Protein AF-A0A955ABF9-F1 (afdb_monomer_lite)

Secondary structure (DSSP, 8-state):
-HHHHHTTPPP-------S---TT----GGGSSHHHHHHHHHHHHHHHHHHHHHTT----SS-S------

Radius of gyration: 15.93 Å; chains: 1; bounding box: 35×29×39 Å

pLDDT: mean 88.08, std 15.11, range [41.38, 98.62]

Foldseek 3Di:
DQVCQLVVHDDDDDDDPDPDPDPPDAPDDPCNDPVSVVVVVVVVNVVSNVVCVVVVTDHDPDPPPPDDDD

Sequence (70 aa):
WVQAAMRGLRVIEIPVPLIYLDLARSFGGALDEAEKRLQYYNDVIDRSVMAMKSRGFKLPEQSACRGLPQ

Structure (mmCIF, N/CA/C/O backbone):
data_AF-A0A955ABF9-F1
#
_entry.id   AF-A0A955ABF9-F1
#
loop_
_atom_site.group_PDB
_atom_site.id
_atom_site.type_symbol
_atom_site.label_atom_id
_atom_site.label_alt_id
_atom_site.label_comp_id
_atom_site.label_asym_id
_atom_site.label_entity_id
_atom_site.label_seq_id
_atom_site.pdbx_PDB_ins_code
_atom_site.Cartn_x
_atom_site.Cartn_y
_atom_site.Cartn_z
_atom_site.occupancy
_atom_site.B_iso_or_equiv
_atom_site.auth_seq_id
_atom_site.auth_comp_id
_atom_site.auth_asym_id
_atom_site.auth_atom_id
_atom_site.pdbx_PDB_model_num
ATOM 1 N N . TRP A 1 1 ? -4.364 -2.613 2.766 1.00 91.62 1 TRP A N 1
ATOM 2 C CA . TRP A 1 1 ? -3.759 -1.978 3.955 1.00 91.62 1 TRP A CA 1
ATOM 3 C C . TRP A 1 1 ? -4.572 -0.811 4.494 1.00 91.62 1 TRP A C 1
ATOM 5 O O . TRP A 1 1 ? -5.149 -0.983 5.557 1.00 91.62 1 TRP A O 1
ATOM 15 N N . VAL A 1 2 ? -4.726 0.308 3.770 1.00 95.50 2 VAL A N 1
ATOM 16 C CA . VAL A 1 2 ? -5.511 1.481 4.233 1.00 95.50 2 VAL A CA 1
ATOM 17 C C . VAL A 1 2 ? -6.903 1.100 4.753 1.00 95.50 2 VAL A C 1
ATOM 19 O O . VAL A 1 2 ? -7.259 1.432 5.878 1.00 95.50 2 VAL A O 1
ATOM 22 N N . GLN A 1 3 ? -7.666 0.329 3.973 1.00 95.94 3 GLN A N 1
ATOM 23 C CA . GLN A 1 3 ? -9.011 -0.101 4.369 1.00 95.94 3 GLN A CA 1
ATOM 24 C C . GLN A 1 3 ? -9.019 -0.956 5.645 1.00 95.94 3 GLN A C 1
ATOM 26 O O . GLN A 1 3 ? -9.912 -0.807 6.472 1.00 95.94 3 GLN A O 1
ATOM 31 N N . ALA A 1 4 ? -8.032 -1.844 5.807 1.00 94.88 4 ALA A N 1
ATOM 32 C CA . ALA A 1 4 ? -7.900 -2.687 6.993 1.00 94.88 4 ALA A CA 1
ATOM 33 C C . ALA A 1 4 ? -7.568 -1.838 8.228 1.00 94.88 4 ALA A C 1
ATOM 35 O O . ALA A 1 4 ? -8.252 -1.948 9.243 1.00 94.88 4 ALA A O 1
ATOM 36 N N . ALA A 1 5 ? -6.601 -0.924 8.101 1.00 93.44 5 ALA A N 1
ATOM 37 C CA . ALA A 1 5 ? -6.194 -0.015 9.167 1.00 93.44 5 ALA A CA 1
ATOM 38 C C . ALA A 1 5 ? -7.347 0.893 9.629 1.00 93.44 5 ALA A C 1
ATOM 40 O O . ALA A 1 5 ? -7.647 0.957 10.817 1.00 93.44 5 ALA A O 1
ATOM 41 N N . MET A 1 6 ? -8.058 1.533 8.695 1.00 95.06 6 MET A N 1
ATOM 42 C CA . MET A 1 6 ? -9.188 2.427 9.004 1.00 95.06 6 MET A CA 1
ATOM 43 C C . MET A 1 6 ? -10.439 1.689 9.515 1.00 95.06 6 MET A C 1
ATOM 45 O O . MET A 1 6 ? -11.370 2.322 10.006 1.00 95.06 6 MET A O 1
ATOM 49 N N . ARG A 1 7 ? -10.475 0.354 9.412 1.00 94.62 7 ARG A N 1
ATOM 50 C CA . ARG A 1 7 ? -11.511 -0.513 9.999 1.00 94.62 7 ARG A CA 1
ATOM 51 C C . ARG A 1 7 ? -11.059 -1.196 11.294 1.00 94.62 7 ARG A C 1
ATOM 53 O O . ARG A 1 7 ? -11.794 -2.033 11.806 1.00 94.62 7 ARG A O 1
ATOM 60 N N . GLY A 1 8 ? -9.863 -0.885 11.799 1.00 91.25 8 GLY A N 1
ATOM 61 C CA . GLY A 1 8 ? -9.312 -1.508 13.005 1.00 91.25 8 GLY A CA 1
ATOM 62 C C . GLY A 1 8 ? -9.027 -3.006 12.858 1.00 91.25 8 GLY A C 1
ATOM 63 O O . GLY A 1 8 ? -8.994 -3.725 13.855 1.00 91.25 8 GLY A O 1
ATOM 64 N N . LEU A 1 9 ? -8.847 -3.502 11.630 1.00 92.38 9 LE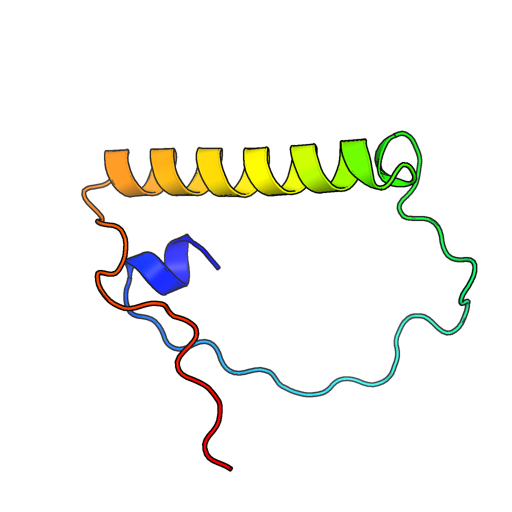U A N 1
ATOM 65 C CA . LEU A 1 9 ? -8.506 -4.901 11.387 1.00 92.38 9 LEU A CA 1
ATOM 66 C C . LEU A 1 9 ? -7.022 -5.143 11.675 1.00 92.38 9 LEU A C 1
ATOM 68 O O . LEU A 1 9 ? -6.164 -4.325 11.342 1.00 92.38 9 LEU A O 1
ATOM 72 N N . ARG A 1 10 ? -6.721 -6.311 12.244 1.00 88.81 10 ARG A N 1
ATOM 73 C CA . ARG A 1 10 ? -5.349 -6.782 12.442 1.00 88.81 10 ARG A CA 1
ATOM 74 C C . ARG A 1 10 ? -4.854 -7.444 11.163 1.00 88.81 10 ARG A C 1
ATOM 76 O O . ARG A 1 10 ? -5.531 -8.326 10.640 1.00 88.81 10 ARG A O 1
ATOM 83 N N . VAL A 1 11 ? -3.678 -7.046 10.690 1.00 88.81 11 VAL A N 1
ATOM 84 C CA . VAL A 1 11 ? -2.996 -7.752 9.603 1.00 88.81 11 VAL A CA 1
ATOM 85 C C . VAL A 1 11 ? -1.943 -8.669 10.207 1.00 88.81 11 VAL A C 1
ATOM 87 O O . VAL A 1 11 ? -1.211 -8.261 11.105 1.00 88.81 11 VAL A O 1
ATOM 90 N N . ILE A 1 12 ? -1.927 -9.916 9.749 1.00 92.56 12 ILE A N 1
ATOM 91 C CA . ILE A 1 12 ? -0.946 -10.932 10.122 1.00 92.56 12 ILE A CA 1
ATOM 92 C C . ILE A 1 12 ? -0.221 -11.364 8.851 1.00 92.56 12 ILE A C 1
ATOM 94 O O . ILE A 1 12 ? -0.851 -11.507 7.802 1.00 92.56 12 ILE A O 1
ATOM 98 N N . GLU A 1 13 ? 1.090 -11.542 8.937 1.00 91.56 13 GLU A N 1
ATOM 99 C CA . GLU A 1 13 ? 1.912 -11.984 7.813 1.00 91.56 13 GLU A CA 1
ATOM 100 C C . GLU A 1 13 ? 2.249 -13.463 7.987 1.00 91.56 13 GLU A C 1
ATOM 102 O O . GLU A 1 13 ? 2.593 -13.908 9.081 1.00 91.56 13 GLU A O 1
ATOM 107 N N . ILE A 1 14 ? 2.116 -14.230 6.906 1.00 93.81 14 ILE A N 1
ATOM 108 C CA . ILE A 1 14 ? 2.470 -15.648 6.863 1.00 93.81 14 ILE A CA 1
ATOM 109 C C . ILE A 1 14 ? 3.656 -15.772 5.905 1.00 93.81 14 ILE A C 1
ATOM 111 O O . ILE A 1 14 ? 3.541 -15.316 4.763 1.00 93.81 14 ILE A O 1
ATOM 115 N N . PRO A 1 15 ? 4.788 -16.357 6.331 1.00 93.69 15 PRO A N 1
ATOM 116 C CA . PRO A 1 15 ? 5.940 -16.512 5.458 1.00 93.69 15 PRO A CA 1
ATOM 117 C C . PRO A 1 15 ? 5.604 -17.441 4.286 1.00 93.69 15 PRO A C 1
ATOM 119 O O . PRO A 1 15 ? 4.984 -18.490 4.464 1.00 93.69 15 PRO A O 1
ATOM 122 N N . VAL A 1 16 ? 6.047 -17.062 3.088 1.00 92.62 16 VAL A N 1
ATOM 123 C CA . VAL A 1 16 ? 5.950 -17.874 1.868 1.00 92.62 16 VAL A CA 1
ATOM 124 C C . VAL A 1 16 ? 7.352 -18.143 1.315 1.00 92.62 16 VAL A C 1
ATOM 126 O O . VAL A 1 16 ? 8.249 -17.324 1.538 1.00 92.62 16 VAL A O 1
ATOM 129 N N . PRO A 1 17 ? 7.575 -19.258 0.593 1.00 94.94 17 PRO A N 1
ATOM 130 C CA . PRO A 1 17 ? 8.828 -19.475 -0.122 1.00 94.94 17 PRO A CA 1
ATOM 131 C C . PRO A 1 17 ? 9.156 -18.300 -1.049 1.00 94.94 17 PRO A C 1
ATOM 133 O O . PRO A 1 17 ? 8.254 -17.655 -1.586 1.00 94.94 17 PRO A O 1
ATOM 136 N N . LEU A 1 18 ? 10.447 -18.034 -1.256 1.00 90.94 18 LEU A N 1
ATOM 137 C CA . LEU A 1 18 ? 10.897 -16.977 -2.158 1.00 90.94 18 LEU A CA 1
ATOM 138 C C . LEU A 1 18 ? 10.391 -17.251 -3.584 1.00 90.94 18 LEU A C 1
ATOM 140 O O . LEU A 1 18 ? 10.863 -18.164 -4.254 1.00 90.94 18 LEU A O 1
ATOM 144 N N . ILE A 1 19 ? 9.431 -16.447 -4.044 1.00 89.31 19 ILE A N 1
ATOM 145 C CA . ILE A 1 19 ? 8.818 -16.596 -5.375 1.00 89.31 19 ILE A CA 1
ATOM 146 C C . ILE A 1 19 ? 9.610 -15.905 -6.496 1.00 89.31 19 ILE A C 1
ATOM 148 O O . ILE A 1 19 ? 9.352 -16.151 -7.671 1.00 89.31 19 ILE A O 1
ATOM 152 N N . TYR A 1 20 ? 10.576 -15.048 -6.150 1.00 89.44 20 TYR A N 1
ATOM 153 C CA . TYR A 1 20 ? 11.450 -14.363 -7.103 1.00 89.44 20 TYR A CA 1
ATOM 154 C C . TYR A 1 20 ? 12.899 -14.781 -6.863 1.00 89.44 20 TYR A C 1
ATOM 156 O O . TYR A 1 20 ? 13.543 -14.295 -5.940 1.00 89.44 20 TYR A O 1
ATOM 164 N N . LEU A 1 21 ? 13.386 -15.713 -7.684 1.00 88.69 21 LEU A N 1
ATOM 165 C CA . LEU A 1 21 ? 14.767 -16.208 -7.620 1.00 88.69 21 LEU A CA 1
ATOM 166 C C . LEU A 1 21 ? 15.745 -15.310 -8.390 1.00 88.69 21 LEU A C 1
ATOM 168 O O . LEU A 1 21 ? 16.930 -15.273 -8.075 1.00 88.69 21 LEU A O 1
ATOM 172 N N . ASP A 1 22 ? 15.239 -14.588 -9.389 1.00 90.38 22 ASP A N 1
ATOM 173 C CA . ASP A 1 22 ? 16.015 -13.623 -10.157 1.00 90.38 22 ASP A CA 1
ATOM 174 C C . ASP A 1 22 ? 16.044 -12.266 -9.442 1.00 90.38 22 ASP A C 1
ATOM 176 O O . ASP A 1 22 ? 15.021 -11.587 -9.315 1.00 90.38 22 ASP A O 1
ATOM 180 N N . LEU A 1 23 ? 17.236 -11.873 -8.991 1.00 82.69 23 LEU A N 1
ATOM 181 C CA . LEU A 1 23 ? 17.478 -10.599 -8.315 1.00 82.69 23 LEU A CA 1
ATOM 182 C C . LEU A 1 23 ? 17.480 -9.403 -9.279 1.00 82.69 23 LEU A C 1
ATOM 184 O O . LEU A 1 23 ? 17.351 -8.269 -8.825 1.00 82.69 23 LEU A O 1
ATOM 188 N N . ALA A 1 24 ? 17.608 -9.638 -10.588 1.00 87.12 24 ALA A N 1
ATOM 189 C CA . ALA A 1 24 ? 17.548 -8.606 -11.622 1.00 87.12 24 ALA A CA 1
ATOM 190 C C . ALA A 1 24 ? 16.116 -8.336 -12.113 1.00 87.12 24 ALA A C 1
ATOM 192 O O . ALA A 1 24 ? 15.917 -7.573 -13.061 1.00 87.12 24 ALA A O 1
ATOM 193 N N . ARG A 1 25 ? 15.106 -8.946 -11.479 1.00 89.38 25 ARG A N 1
ATOM 194 C CA . ARG A 1 25 ? 13.712 -8.774 -11.877 1.00 89.38 25 ARG A CA 1
ATOM 195 C C . ARG A 1 25 ? 13.288 -7.308 -11.785 1.00 89.38 25 ARG A C 1
ATOM 197 O O . ARG A 1 25 ? 13.373 -6.677 -10.734 1.00 89.38 25 ARG A O 1
ATOM 204 N N . SER A 1 26 ? 12.765 -6.804 -12.894 1.00 88.25 26 SER A N 1
ATOM 205 C CA . SER A 1 26 ? 12.200 -5.465 -13.016 1.00 88.25 26 SER A CA 1
ATOM 206 C C . SER A 1 26 ? 10.743 -5.422 -12.536 1.00 88.25 26 SER A C 1
ATOM 208 O O . SER A 1 26 ? 10.016 -6.421 -12.568 1.00 88.25 26 SER A O 1
ATOM 210 N N . PHE A 1 27 ? 10.302 -4.249 -12.082 1.00 87.94 27 PHE A N 1
ATOM 211 C CA . PHE A 1 27 ? 8.882 -3.931 -11.906 1.00 87.94 27 PHE A CA 1
ATOM 212 C C . PHE A 1 27 ? 8.189 -3.761 -13.266 1.00 87.94 27 PHE A C 1
ATOM 214 O O . PHE A 1 27 ? 7.000 -4.058 -13.386 1.00 87.94 27 PHE A O 1
ATOM 221 N N . GLY A 1 28 ? 8.944 -3.318 -14.276 1.00 88.56 28 GLY A N 1
ATOM 222 C CA . GLY A 1 28 ? 8.511 -3.079 -15.644 1.00 88.56 28 GLY A CA 1
ATOM 223 C C . GLY A 1 28 ? 8.161 -1.612 -15.911 1.00 88.56 28 GLY A C 1
ATOM 224 O O . GLY A 1 28 ? 7.416 -0.970 -15.165 1.00 88.56 28 GLY A O 1
ATOM 225 N N . GLY A 1 29 ? 8.656 -1.087 -17.034 1.00 90.94 29 GLY A N 1
ATOM 226 C CA . GLY A 1 29 ? 8.302 0.237 -17.548 1.00 90.94 29 GLY A CA 1
ATOM 227 C C . GLY A 1 29 ? 8.651 1.369 -16.578 1.00 90.94 29 GLY A C 1
ATOM 228 O O . GLY A 1 29 ? 9.694 1.361 -15.933 1.00 90.94 29 GLY A O 1
ATOM 229 N N . ALA A 1 30 ? 7.756 2.351 -16.448 1.00 89.81 30 ALA A N 1
ATOM 230 C CA . ALA A 1 30 ? 7.977 3.525 -15.597 1.00 89.81 30 ALA A CA 1
ATOM 231 C C . ALA A 1 30 ? 8.135 3.195 -14.100 1.00 89.81 30 ALA A C 1
ATOM 233 O O . ALA A 1 30 ? 8.617 4.032 -13.341 1.00 89.81 30 ALA A O 1
ATOM 234 N N . LEU A 1 31 ? 7.729 1.998 -13.663 1.00 92.81 31 LEU A N 1
ATOM 235 C CA . LEU A 1 31 ? 7.856 1.574 -12.271 1.00 92.81 31 LEU A CA 1
ATOM 236 C C . LEU A 1 31 ? 9.233 1.000 -11.943 1.00 92.81 31 LEU A C 1
ATOM 238 O O . LEU A 1 31 ? 9.479 0.728 -10.772 1.00 92.81 31 LEU A O 1
ATOM 242 N N . ASP A 1 32 ? 10.136 0.835 -12.912 1.00 93.62 32 ASP A N 1
ATOM 243 C CA . ASP A 1 32 ? 11.531 0.479 -12.627 1.00 93.62 32 ASP A CA 1
ATOM 244 C C . ASP A 1 32 ? 12.281 1.635 -11.950 1.00 93.62 32 ASP A C 1
ATOM 246 O O . ASP A 1 32 ? 13.084 1.419 -11.037 1.00 93.62 32 ASP A O 1
ATOM 250 N N . GLU A 1 33 ? 11.928 2.873 -12.296 1.00 95.00 33 GLU A N 1
ATOM 251 C CA . GLU A 1 33 ? 12.456 4.089 -11.682 1.00 95.00 33 GLU A CA 1
ATOM 252 C C . GLU A 1 33 ? 11.929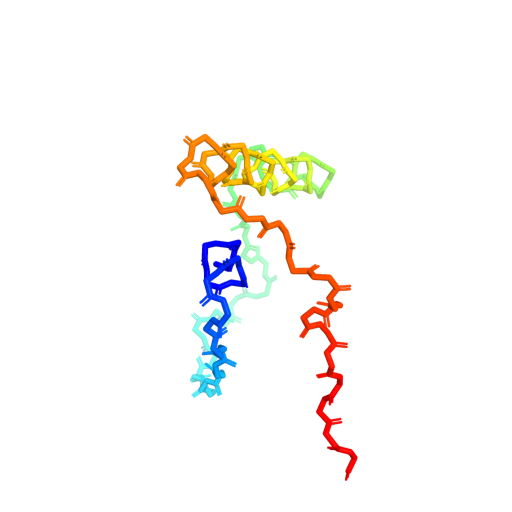 4.249 -10.247 1.00 95.00 33 GLU A C 1
ATOM 254 O O . GLU A 1 33 ? 10.725 4.370 -10.005 1.00 95.00 33 GLU A O 1
ATOM 259 N N . ALA A 1 34 ? 12.842 4.261 -9.272 1.00 93.44 34 ALA A N 1
ATOM 260 C CA . ALA A 1 34 ? 12.490 4.230 -7.852 1.00 93.44 34 ALA A CA 1
ATOM 261 C C . ALA A 1 34 ? 11.610 5.411 -7.412 1.00 93.44 34 ALA A C 1
ATOM 263 O O . ALA A 1 34 ? 10.676 5.221 -6.634 1.00 93.44 34 ALA A O 1
ATOM 264 N N . GLU A 1 35 ? 11.878 6.608 -7.933 1.00 96.50 35 GLU A N 1
ATOM 265 C CA . GLU A 1 35 ? 11.111 7.810 -7.608 1.00 96.50 35 GLU A CA 1
ATOM 266 C C . GLU A 1 35 ? 9.675 7.731 -8.140 1.00 96.50 35 GLU A C 1
ATOM 268 O O . GLU A 1 35 ? 8.726 7.917 -7.378 1.00 96.50 35 GLU A O 1
ATOM 273 N N . LYS A 1 36 ? 9.503 7.357 -9.415 1.00 96.31 36 LYS A N 1
ATOM 274 C CA . LYS A 1 36 ? 8.178 7.169 -10.027 1.00 96.31 36 LYS A CA 1
ATOM 275 C C . LYS A 1 36 ? 7.374 6.100 -9.299 1.00 96.31 36 LYS A C 1
ATOM 277 O O . LYS A 1 36 ? 6.185 6.277 -9.042 1.00 96.31 36 LYS A O 1
ATOM 282 N N . ARG A 1 37 ? 8.026 5.001 -8.918 1.00 96.56 37 ARG A N 1
ATOM 283 C CA . ARG A 1 37 ? 7.403 3.924 -8.144 1.00 96.56 37 ARG A CA 1
ATOM 284 C C . ARG A 1 37 ? 6.938 4.401 -6.768 1.00 96.56 37 ARG A C 1
ATOM 286 O O . ARG A 1 37 ? 5.820 4.082 -6.369 1.00 96.56 37 ARG A O 1
ATOM 293 N N . LEU A 1 38 ? 7.756 5.180 -6.059 1.00 97.00 38 LEU A N 1
ATOM 294 C CA . LEU A 1 38 ? 7.382 5.739 -4.758 1.00 97.00 38 LEU A CA 1
ATOM 295 C C . LEU A 1 38 ? 6.202 6.711 -4.876 1.00 97.00 38 LEU A C 1
ATOM 297 O O . LEU A 1 38 ? 5.246 6.599 -4.110 1.00 97.00 38 LEU A O 1
ATOM 301 N N . GLN A 1 39 ? 6.243 7.622 -5.850 1.00 97.75 39 GLN A N 1
ATOM 302 C CA . GLN A 1 39 ? 5.141 8.547 -6.134 1.00 97.75 39 GLN A CA 1
ATOM 303 C C . GLN A 1 39 ? 3.849 7.776 -6.427 1.00 97.75 39 GLN A C 1
ATOM 305 O O . GLN A 1 39 ? 2.824 8.026 -5.798 1.00 97.75 39 GLN A O 1
ATOM 310 N N . TYR A 1 40 ? 3.922 6.751 -7.279 1.00 96.81 40 TYR A N 1
ATOM 311 C CA . TYR A 1 40 ? 2.777 5.900 -7.589 1.00 96.81 40 TYR A CA 1
ATOM 312 C C . TYR A 1 40 ? 2.195 5.203 -6.348 1.00 96.81 40 TYR A C 1
ATOM 314 O O . TYR A 1 40 ? 0.974 5.134 -6.191 1.00 96.81 40 TYR A O 1
ATOM 322 N N . TYR A 1 41 ? 3.038 4.697 -5.441 1.00 96.62 41 TYR A N 1
ATOM 323 C CA . TYR A 1 41 ? 2.570 4.098 -4.187 1.00 96.62 41 TYR A CA 1
ATOM 324 C C . TYR A 1 41 ? 1.855 5.106 -3.286 1.00 96.62 41 TYR A C 1
ATOM 326 O O . TYR A 1 41 ? 0.785 4.783 -2.761 1.00 96.62 41 TYR A O 1
ATOM 334 N N . ASN A 1 42 ? 2.393 6.319 -3.146 1.00 97.38 42 ASN A N 1
ATOM 335 C CA . ASN A 1 42 ? 1.743 7.387 -2.386 1.00 97.38 42 ASN A CA 1
ATOM 336 C C . ASN A 1 42 ? 0.384 7.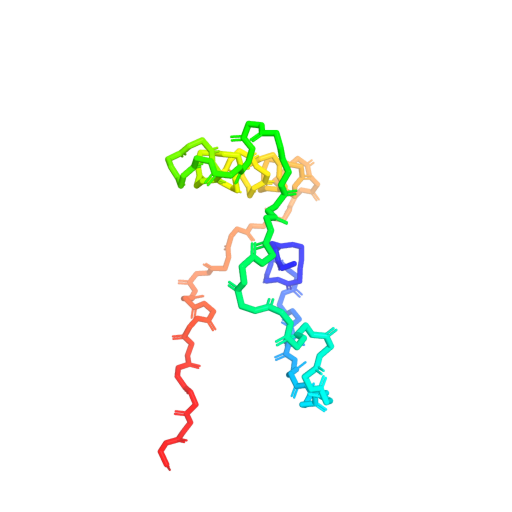748 -2.994 1.00 97.38 42 ASN A C 1
ATOM 338 O O . ASN A 1 42 ? -0.615 7.7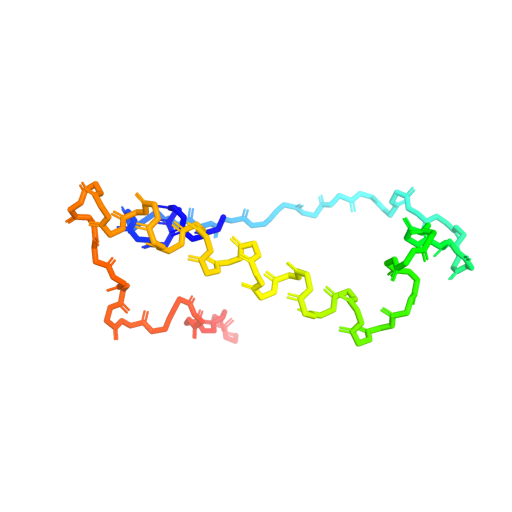54 -2.280 1.00 97.38 42 ASN A O 1
ATOM 342 N N . ASP A 1 43 ? 0.305 7.893 -4.317 1.00 98.19 43 ASP A N 1
ATOM 343 C CA . ASP A 1 43 ? -0.953 8.173 -5.010 1.00 98.19 43 ASP A CA 1
ATOM 344 C C . ASP A 1 43 ? -2.015 7.087 -4.763 1.00 98.19 43 ASP A C 1
ATOM 346 O O . ASP A 1 43 ? -3.202 7.374 -4.584 1.00 98.19 43 ASP A O 1
ATOM 350 N N . VAL A 1 44 ? -1.615 5.810 -4.767 1.00 98.00 44 VAL A N 1
ATOM 351 C CA . VAL A 1 44 ? -2.514 4.686 -4.456 1.00 98.00 44 VAL A CA 1
ATOM 352 C C . VAL A 1 44 ? -3.016 4.774 -3.013 1.00 98.00 44 VAL A C 1
ATOM 354 O O . VAL A 1 44 ? -4.212 4.569 -2.768 1.00 98.00 44 VAL A O 1
ATOM 357 N N . ILE A 1 45 ? -2.130 5.082 -2.064 1.00 97.00 45 ILE A N 1
ATOM 358 C CA . ILE A 1 45 ? -2.476 5.244 -0.648 1.00 97.00 45 ILE A CA 1
ATOM 359 C C . ILE A 1 45 ? -3.456 6.406 -0.478 1.00 97.00 45 ILE A C 1
ATOM 361 O O . ILE A 1 45 ? -4.526 6.205 0.103 1.00 97.00 45 ILE A O 1
ATOM 365 N N . ASP A 1 46 ? -3.157 7.569 -1.048 1.00 98.12 46 ASP A N 1
ATOM 366 C CA . ASP A 1 46 ? -3.974 8.777 -0.940 1.00 98.12 46 ASP A CA 1
ATOM 367 C C . ASP A 1 46 ? -5.364 8.574 -1.533 1.00 98.12 46 ASP A C 1
ATOM 369 O O . ASP A 1 46 ? -6.371 8.853 -0.873 1.00 98.12 46 ASP A O 1
ATOM 373 N N . ARG A 1 47 ? -5.456 7.982 -2.732 1.00 98.62 47 ARG A N 1
ATOM 374 C CA . ARG A 1 47 ? -6.749 7.610 -3.327 1.00 98.62 47 ARG A CA 1
ATOM 375 C C . ARG A 1 47 ? -7.543 6.677 -2.420 1.00 98.62 47 ARG A C 1
ATOM 377 O O . ARG A 1 47 ? -8.747 6.874 -2.243 1.00 98.62 47 ARG A O 1
ATOM 384 N N . SER A 1 48 ? -6.894 5.687 -1.807 1.00 98.38 48 SER A N 1
ATOM 385 C CA . SER A 1 48 ? -7.577 4.780 -0.883 1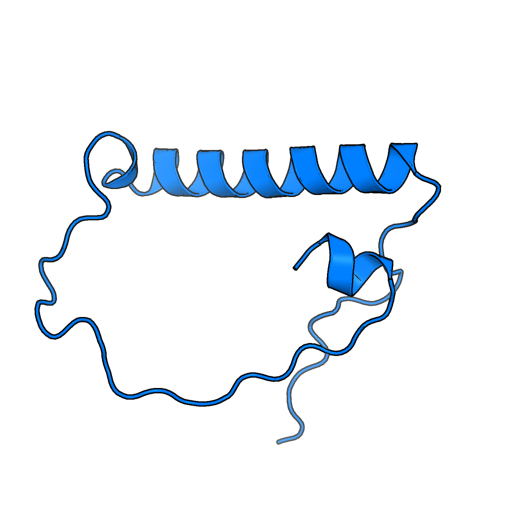.00 98.38 48 SER A CA 1
ATOM 386 C C . SER A 1 48 ? -8.020 5.478 0.407 1.00 98.38 48 SER A C 1
ATOM 388 O O . SER A 1 48 ? -9.073 5.121 0.938 1.00 98.38 48 SER A O 1
ATOM 390 N N . VAL A 1 49 ? -7.251 6.438 0.927 1.00 98.00 49 VAL A N 1
ATOM 391 C CA . VAL A 1 49 ? -7.621 7.227 2.113 1.00 98.00 49 VAL A CA 1
ATOM 392 C C . VAL A 1 49 ? -8.817 8.117 1.795 1.00 98.00 49 VAL A C 1
ATOM 394 O O . VAL A 1 49 ? -9.782 8.126 2.560 1.00 98.00 49 VAL A O 1
ATOM 397 N N . MET A 1 50 ? -8.802 8.815 0.657 1.00 98.56 50 MET A N 1
ATOM 398 C CA . MET A 1 50 ? -9.925 9.643 0.202 1.00 98.56 50 MET A CA 1
ATOM 399 C C . MET A 1 50 ? -11.208 8.820 0.059 1.00 98.56 50 MET A C 1
ATOM 401 O O . MET A 1 50 ? -12.249 9.208 0.590 1.00 98.56 50 MET A O 1
ATOM 405 N N . ALA A 1 51 ? -11.124 7.645 -0.571 1.00 98.56 51 ALA A N 1
ATOM 406 C CA . ALA A 1 51 ? -12.263 6.744 -0.726 1.00 98.56 51 ALA A CA 1
ATOM 407 C C . ALA A 1 51 ? -12.795 6.194 0.611 1.00 98.56 51 ALA A C 1
ATOM 409 O O . ALA A 1 51 ? -13.986 5.936 0.749 1.00 98.56 51 ALA A O 1
ATOM 410 N N . MET A 1 52 ? -11.940 5.991 1.616 1.00 98.25 52 MET A N 1
ATOM 411 C CA . MET A 1 52 ? -12.388 5.570 2.949 1.00 98.25 52 MET A CA 1
ATOM 412 C C . MET A 1 52 ? -13.014 6.724 3.740 1.00 98.25 52 MET A C 1
ATOM 414 O O . MET A 1 52 ? -14.027 6.518 4.411 1.00 98.25 52 MET A O 1
ATOM 418 N N . LYS A 1 53 ? -12.465 7.939 3.623 1.00 98.12 53 LYS A N 1
ATOM 419 C CA . LYS A 1 53 ? -13.034 9.151 4.230 1.00 98.12 53 LYS A CA 1
ATOM 420 C C . LYS A 1 53 ? -14.424 9.465 3.678 1.00 98.12 53 LYS A C 1
ATOM 422 O O . LYS A 1 53 ? -15.323 9.748 4.463 1.00 98.12 53 LYS A O 1
ATOM 427 N N . SER A 1 54 ? -14.636 9.346 2.362 1.00 98.38 54 SER A N 1
ATOM 428 C CA . SER A 1 54 ? -15.962 9.557 1.751 1.00 98.38 54 SER A CA 1
ATOM 429 C C . SER A 1 54 ? -17.012 8.545 2.225 1.00 98.38 54 SER A C 1
ATOM 431 O O . SER A 1 54 ? -18.204 8.830 2.200 1.00 98.38 54 SER A O 1
ATOM 433 N N . ARG A 1 55 ? -16.571 7.383 2.720 1.00 97.81 55 ARG A N 1
ATOM 434 C CA . ARG A 1 55 ? -17.410 6.344 3.338 1.00 97.81 55 ARG A CA 1
ATOM 435 C C . ARG A 1 55 ? -17.592 6.518 4.852 1.00 97.81 55 ARG A C 1
ATOM 437 O O . ARG A 1 55 ? -18.161 5.637 5.488 1.00 97.81 55 ARG A O 1
ATOM 444 N N . GLY A 1 56 ? -17.096 7.610 5.438 1.00 97.94 56 GLY A N 1
ATOM 445 C CA . GLY A 1 56 ? -17.248 7.932 6.861 1.00 97.94 56 GLY A CA 1
ATOM 446 C C . GLY A 1 56 ? -16.203 7.307 7.792 1.00 97.94 56 GLY A C 1
ATOM 447 O O . GLY A 1 56 ? -16.306 7.461 9.008 1.00 97.94 56 GLY A O 1
ATOM 448 N N . PHE A 1 57 ? -15.184 6.625 7.261 1.00 97.31 57 PHE A N 1
ATOM 449 C CA . PHE A 1 57 ? -14.100 6.088 8.083 1.00 97.31 57 PHE A CA 1
ATOM 450 C C . PHE A 1 57 ? -13.042 7.153 8.379 1.00 97.31 57 PHE A C 1
ATOM 452 O O . PHE A 1 57 ? -12.774 8.044 7.570 1.00 97.31 57 PHE A O 1
ATOM 459 N N . LYS A 1 58 ? -12.389 7.027 9.534 1.00 95.25 58 LYS A N 1
ATOM 460 C CA . LYS A 1 58 ? -11.318 7.925 9.977 1.00 95.25 58 LYS A CA 1
ATOM 461 C C . LYS A 1 58 ? -9.969 7.221 9.916 1.00 95.25 58 LYS A C 1
ATOM 463 O O . LYS A 1 58 ? -9.894 5.994 9.965 1.00 95.25 58 LYS A O 1
ATOM 468 N N . LEU A 1 59 ? -8.906 8.011 9.769 1.00 91.62 59 LEU A N 1
ATOM 469 C CA . LEU A 1 59 ? -7.553 7.490 9.937 1.00 91.62 59 LEU A CA 1
ATOM 470 C C . LEU A 1 59 ? -7.386 7.013 11.388 1.00 91.62 59 LEU A C 1
ATOM 472 O O . LEU A 1 59 ? -7.949 7.640 12.287 1.00 91.62 59 LEU A O 1
ATOM 476 N N . PRO A 1 60 ? -6.660 5.909 11.622 1.00 87.25 60 PRO A N 1
ATOM 477 C CA . PRO A 1 60 ? -6.401 5.444 12.977 1.00 87.25 60 PRO A CA 1
ATOM 478 C C . PRO A 1 60 ? -5.578 6.489 13.746 1.00 87.25 60 PRO A C 1
ATOM 480 O O . PRO A 1 60 ? -4.609 7.025 13.216 1.00 87.25 60 PRO A O 1
ATOM 483 N N . GLU A 1 61 ? -5.954 6.765 14.997 1.00 77.12 61 GLU A N 1
ATOM 484 C CA . GLU A 1 61 ? -5.251 7.727 15.870 1.00 77.12 61 GLU A CA 1
ATOM 485 C C . GLU A 1 61 ? -3.886 7.210 16.350 1.00 77.12 61 GLU A C 1
ATOM 487 O O . GLU A 1 61 ? -3.014 7.982 16.736 1.00 77.12 61 GLU A O 1
ATOM 492 N N . GLN A 1 62 ? -3.690 5.891 16.320 1.00 66.25 62 GLN A N 1
ATOM 493 C CA . GLN A 1 62 ? -2.452 5.224 16.706 1.00 66.25 62 GLN A CA 1
ATOM 494 C C . GLN A 1 62 ? -1.773 4.688 15.449 1.00 66.25 62 GLN A C 1
ATOM 496 O O . GLN A 1 62 ? -2.418 4.014 14.641 1.00 66.25 62 GLN A O 1
ATOM 501 N N . SER A 1 63 ? -0.470 4.951 15.300 1.00 58.41 63 SER A N 1
ATOM 502 C CA . SER A 1 63 ? 0.336 4.341 14.240 1.00 58.41 63 SER A CA 1
ATOM 503 C C . SER A 1 63 ? 0.133 2.828 14.262 1.00 58.41 63 SER A C 1
ATOM 505 O O . SER A 1 63 ? 0.392 2.172 15.271 1.00 58.41 63 SER A O 1
ATOM 507 N N . ALA A 1 64 ? -0.321 2.270 13.137 1.00 56.34 64 ALA A N 1
ATOM 508 C CA . ALA A 1 64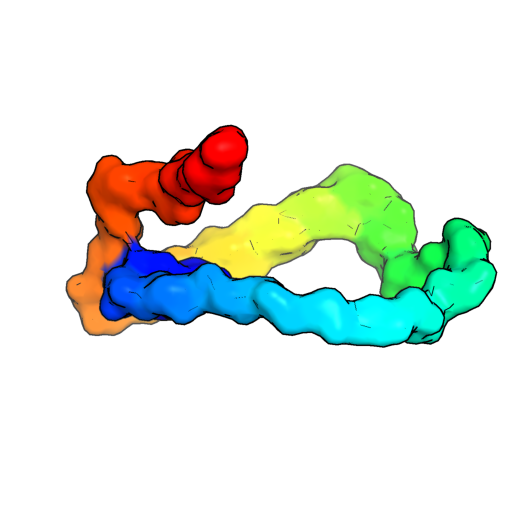 ? -0.452 0.823 12.957 1.00 56.34 64 ALA A CA 1
ATOM 509 C C . ALA A 1 64 ? 0.900 0.095 13.120 1.00 56.34 64 ALA A C 1
ATOM 511 O O . ALA A 1 64 ? 0.927 -1.113 13.334 1.00 56.34 64 ALA A O 1
ATOM 512 N N . CYS A 1 65 ? 2.008 0.842 13.101 1.00 50.94 65 CYS A N 1
ATOM 513 C CA . CYS A 1 65 ? 3.343 0.421 13.506 1.00 50.94 65 CYS A CA 1
ATOM 514 C C . CYS A 1 65 ? 3.465 0.328 15.041 1.00 50.94 65 CYS A C 1
ATOM 516 O O . CYS A 1 65 ? 4.282 1.021 15.645 1.00 50.94 65 CYS A O 1
ATOM 518 N N . ARG A 1 66 ? 2.659 -0.506 15.708 1.00 53.03 66 ARG A N 1
ATOM 519 C CA . ARG A 1 66 ? 3.076 -1.022 17.018 1.00 53.03 66 ARG A CA 1
ATOM 520 C C . ARG A 1 66 ? 4.011 -2.186 16.740 1.00 53.03 66 ARG A C 1
ATOM 522 O O . ARG A 1 66 ? 3.572 -3.204 16.215 1.00 53.03 66 ARG A O 1
ATOM 529 N N . GLY A 1 67 ? 5.297 -1.955 17.002 1.00 45.97 67 GLY A N 1
ATOM 530 C CA . GLY A 1 67 ? 6.360 -2.932 16.822 1.00 45.97 67 GLY A CA 1
ATOM 531 C C . GLY A 1 67 ? 5.986 -4.289 17.408 1.00 45.97 67 GLY A C 1
ATOM 532 O O . GLY A 1 67 ? 5.309 -4.377 18.435 1.00 45.97 67 GLY A O 1
ATOM 533 N N . LEU A 1 68 ? 6.424 -5.334 16.712 1.00 42.59 68 LEU A N 1
ATOM 534 C CA . LEU A 1 68 ? 6.497 -6.686 17.245 1.00 42.59 68 LEU A CA 1
ATOM 535 C C . LEU A 1 68 ? 7.131 -6.623 18.653 1.00 42.59 68 LEU A C 1
ATOM 537 O O . LEU A 1 68 ? 8.108 -5.886 18.825 1.00 42.59 68 LEU A O 1
ATOM 541 N N . PRO A 1 69 ? 6.591 -7.334 19.660 1.00 41.38 69 PRO A N 1
ATOM 542 C CA . PRO A 1 69 ? 7.318 -7.525 20.909 1.00 41.38 69 PRO A CA 1
ATOM 543 C C . PRO A 1 69 ? 8.692 -8.136 20.596 1.00 41.38 69 PRO A C 1
ATOM 545 O O . PRO A 1 69 ? 8.774 -9.012 19.732 1.00 41.38 69 PRO A O 1
ATOM 548 N N . GLN A 1 70 ? 9.738 -7.630 21.262 1.00 43.44 70 GLN A N 1
ATOM 549 C CA . GLN A 1 70 ? 11.070 -8.247 21.265 1.00 43.44 70 GLN A CA 1
ATOM 550 C C . GLN A 1 70 ? 11.020 -9.642 21.888 1.00 43.44 70 GLN A C 1
ATOM 552 O O . GLN A 1 70 ? 10.259 -9.805 22.872 1.00 43.44 70 GLN A O 1
#